Protein AF-A0A7S2WU16-F1 (afdb_monomer)

Mean predicted aligned error: 6.84 Å

Foldseek 3Di:
DDPPLVVLLVVLLVLLVVLVVVVVVCPDDDQAAQEEEAEAEAEQDDDCVVPCCSQQPQDDDPPDDDVVSVSSNSSNVSNCSHYPYYYYAYQHHQCDDPPVDDLVSTDPSNSVSVVVVVVVVVVSD

Organism: NCBI:txid1034831

Nearest PDB structures (foldseek):
  7e58-assembly2_B  TM=7.640E-01  e=1.945E-02  Homo sapiens
  7m1s-assembly1_A  TM=6.640E-01  e=1.174E-02  Homo sapiens
  7e58-assembly1_A  TM=7.653E-01  e=3.432E-02  Homo sapiens
  1dg3-assembly1_A  TM=7.349E-01  e=6.871E-02  Homo sapiens
  6k1z-assembly1_A  TM=5.582E-01  e=2.009E-01  Homo sapiens

Sequence (125 aa):
GAPNKHVMLDSLLTLGEAAQRVHVGDEGQKAGPIFGHLVVLLRDWHSTDDVHELLFVMEEEPSRGDDAIKARNRARELVLGAFESVTVRCLPFPGVDPRDQELHELSEEFVTTYLDLQGHLVELA

Structure (mmCIF, N/CA/C/O backbone):
data_AF-A0A7S2WU16-F1
#
_entry.id   AF-A0A7S2WU16-F1
#
loop_
_atom_site.group_PDB
_atom_site.id
_atom_site.type_symbol
_atom_site.label_atom_id
_atom_site.label_alt_id
_atom_site.label_comp_id
_atom_site.label_asym_id
_atom_site.label_entity_id
_atom_site.label_seq_id
_atom_site.pdbx_PDB_ins_code
_atom_site.Cartn_x
_atom_site.Cartn_y
_atom_site.Cartn_z
_atom_site.occupancy
_atom_site.B_iso_or_equiv
_atom_site.auth_seq_id
_atom_site.auth_comp_id
_atom_site.auth_asym_id
_atom_site.auth_atom_id
_atom_site.pdbx_PDB_model_num
ATOM 1 N N . GLY A 1 1 ? 8.019 11.506 -9.951 1.00 46.16 1 GLY A N 1
ATOM 2 C CA . GLY A 1 1 ? 7.453 12.664 -9.209 1.00 46.16 1 GLY A CA 1
ATOM 3 C C . GLY A 1 1 ? 7.607 12.401 -7.724 1.00 46.16 1 GLY A C 1
ATOM 4 O O . GLY A 1 1 ? 8.017 11.305 -7.412 1.00 46.16 1 GLY A O 1
ATOM 5 N N . ALA A 1 2 ? 7.342 13.338 -6.813 1.00 53.69 2 ALA A N 1
ATOM 6 C CA . ALA A 1 2 ? 7.173 12.999 -5.388 1.00 53.69 2 ALA A CA 1
ATOM 7 C C . ALA A 1 2 ? 5.688 12.682 -5.142 1.00 53.69 2 ALA A C 1
ATOM 9 O O . ALA A 1 2 ? 4.849 13.304 -5.807 1.00 53.69 2 ALA A O 1
ATOM 10 N N . PRO A 1 3 ? 5.313 11.733 -4.269 1.00 61.06 3 PRO A N 1
ATOM 11 C CA . PRO A 1 3 ? 3.917 11.383 -4.131 1.00 61.06 3 PRO A CA 1
ATOM 12 C C . PRO A 1 3 ? 3.268 12.490 -3.295 1.00 61.06 3 PRO A C 1
ATOM 14 O O . PRO A 1 3 ? 3.827 12.949 -2.295 1.00 61.06 3 PRO A O 1
ATOM 17 N N . ASN A 1 4 ? 2.115 13.001 -3.726 1.00 78.62 4 ASN A N 1
ATOM 18 C CA . ASN A 1 4 ? 1.482 14.089 -2.991 1.00 78.62 4 ASN A CA 1
ATOM 19 C C . ASN A 1 4 ? 0.941 13.538 -1.666 1.00 78.62 4 ASN A C 1
ATOM 21 O O . ASN A 1 4 ? -0.104 12.889 -1.632 1.00 78.62 4 ASN A O 1
ATOM 25 N N . LYS A 1 5 ? 1.675 13.810 -0.580 1.00 78.56 5 LYS A N 1
ATOM 26 C CA . LYS A 1 5 ? 1.350 13.399 0.790 1.00 78.56 5 LYS A CA 1
ATOM 27 C C . LYS A 1 5 ? -0.112 13.662 1.147 1.00 78.56 5 LYS A C 1
ATOM 29 O O . LYS A 1 5 ? -0.747 12.798 1.738 1.00 78.56 5 LYS A O 1
ATOM 34 N N . HIS A 1 6 ? -0.649 14.819 0.765 1.00 79.75 6 HIS A N 1
ATOM 35 C CA . HIS A 1 6 ? -2.035 15.180 1.059 1.00 79.75 6 HIS A CA 1
ATOM 36 C C . HIS A 1 6 ? -3.020 14.224 0.377 1.00 79.75 6 HIS A C 1
ATOM 38 O O . HIS A 1 6 ? -3.909 13.685 1.021 1.00 79.75 6 HIS A O 1
ATOM 44 N N . VAL A 1 7 ? -2.803 13.942 -0.910 1.00 83.75 7 VAL A N 1
ATOM 45 C CA . VAL A 1 7 ? -3.669 13.053 -1.700 1.00 83.75 7 VAL A CA 1
ATOM 46 C C . VAL A 1 7 ? -3.652 11.625 -1.154 1.00 83.75 7 VAL A C 1
ATOM 48 O O . VAL A 1 7 ? -4.692 10.972 -1.085 1.00 83.75 7 VAL A O 1
ATOM 51 N N . MET A 1 8 ? -2.482 11.136 -0.744 1.00 83.31 8 MET A N 1
ATOM 52 C CA . MET A 1 8 ? -2.346 9.805 -0.149 1.00 83.31 8 MET A CA 1
ATOM 53 C C . MET A 1 8 ? -3.099 9.686 1.181 1.00 83.31 8 MET A C 1
ATOM 55 O O . MET A 1 8 ? -3.812 8.708 1.394 1.00 83.31 8 MET A O 1
ATOM 59 N N . LEU A 1 9 ? -2.989 10.695 2.049 1.00 81.38 9 LEU A N 1
ATOM 60 C CA . LEU A 1 9 ? -3.687 10.711 3.335 1.00 81.38 9 LEU A CA 1
ATOM 61 C C . LEU A 1 9 ? -5.206 10.871 3.166 1.00 81.38 9 LEU A C 1
ATOM 63 O O . LEU A 1 9 ? -5.958 10.190 3.854 1.00 81.38 9 LEU A O 1
ATOM 67 N N . ASP A 1 10 ? -5.669 11.684 2.215 1.00 86.19 10 ASP A N 1
ATOM 68 C CA . ASP A 1 10 ? -7.101 11.801 1.899 1.00 86.19 10 ASP A CA 1
ATOM 69 C C . ASP A 1 10 ? -7.680 10.491 1.354 1.00 86.19 10 ASP A C 1
ATOM 71 O O . ASP A 1 10 ? -8.806 10.101 1.678 1.00 86.19 10 ASP A O 1
ATOM 75 N N . SER A 1 11 ? -6.900 9.785 0.531 1.00 86.19 11 SER A N 1
ATOM 76 C CA . SER A 1 11 ? -7.296 8.480 -0.005 1.00 86.19 11 SER A CA 1
ATOM 77 C C . SER A 1 11 ? -7.410 7.446 1.116 1.00 86.19 11 SER A C 1
ATOM 79 O O . SER A 1 11 ? -8.356 6.660 1.133 1.00 86.19 11 SER A O 1
ATOM 81 N N . LEU A 1 12 ? -6.497 7.490 2.093 1.00 84.19 12 LEU A N 1
ATOM 82 C CA . LEU A 1 12 ? -6.551 6.658 3.293 1.00 84.19 12 LEU A CA 1
ATOM 83 C C . LEU A 1 12 ? -7.787 6.967 4.152 1.00 84.19 12 LEU A C 1
ATOM 85 O O . LEU A 1 12 ? -8.471 6.037 4.575 1.00 84.19 12 LEU A O 1
ATOM 89 N N . LEU A 1 13 ? -8.106 8.250 4.372 1.00 84.81 13 LEU A N 1
ATOM 90 C CA . LEU A 1 13 ? -9.329 8.670 5.070 1.00 84.81 13 LEU A CA 1
ATOM 91 C C . LEU A 1 13 ? -10.573 8.108 4.369 1.00 84.81 13 LEU A C 1
ATOM 93 O O . LEU A 1 13 ? -11.417 7.481 5.007 1.00 84.81 13 LEU A O 1
ATOM 97 N N . THR A 1 14 ? -10.640 8.260 3.045 1.00 88.56 14 THR A N 1
ATOM 98 C CA . THR A 1 14 ? -11.744 7.750 2.218 1.00 88.56 14 THR A CA 1
ATOM 99 C C . THR A 1 14 ? -11.886 6.231 2.339 1.00 88.56 14 THR A C 1
ATOM 101 O O . THR A 1 14 ? -12.998 5.718 2.476 1.00 88.56 14 THR A O 1
ATOM 104 N N . LEU A 1 15 ? -10.768 5.500 2.322 1.00 85.31 15 LEU A N 1
ATOM 105 C CA . LEU A 1 15 ? -10.762 4.046 2.468 1.00 85.31 15 LEU A CA 1
ATOM 106 C C . LEU A 1 15 ? -11.218 3.610 3.869 1.00 85.31 15 LEU A C 1
ATOM 108 O O . LEU A 1 15 ? -12.025 2.688 3.986 1.00 85.31 15 LEU A O 1
ATOM 112 N N . GLY A 1 16 ? -10.760 4.297 4.918 1.00 84.19 16 GLY A N 1
ATOM 113 C CA . GLY A 1 16 ? -11.187 4.050 6.296 1.00 84.19 16 GLY A CA 1
ATOM 114 C C . GLY A 1 16 ? -12.686 4.292 6.496 1.00 84.19 16 GLY A C 1
ATOM 115 O O . GLY A 1 16 ? -13.374 3.466 7.095 1.00 84.19 16 GLY A O 1
ATOM 116 N N . GLU A 1 17 ? -13.228 5.375 5.934 1.00 86.31 17 GLU A N 1
ATOM 117 C CA . GLU A 1 17 ? -14.671 5.648 5.958 1.00 86.31 17 GLU A CA 1
ATOM 118 C C . GLU A 1 17 ? -15.481 4.580 5.215 1.00 86.31 17 GLU A C 1
ATOM 120 O O . GLU A 1 17 ? -16.538 4.158 5.692 1.00 86.31 17 GLU A O 1
ATOM 125 N N . ALA A 1 18 ? -14.996 4.127 4.055 1.00 84.56 18 ALA A N 1
ATOM 126 C CA . ALA A 1 18 ? -15.635 3.059 3.296 1.00 84.56 18 ALA A CA 1
ATOM 127 C C . ALA A 1 18 ? -15.660 1.749 4.097 1.00 84.56 18 ALA A C 1
ATOM 129 O O . ALA A 1 18 ? -16.720 1.134 4.222 1.00 84.56 18 ALA A O 1
ATOM 130 N N . ALA A 1 19 ? -14.533 1.373 4.709 1.00 83.00 19 ALA A N 1
ATOM 131 C CA . ALA A 1 19 ? -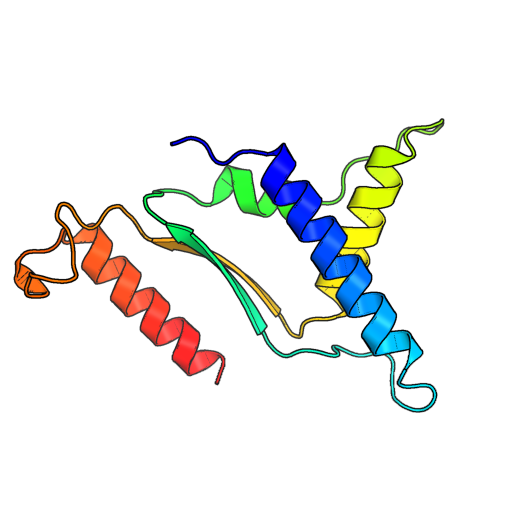14.431 0.202 5.574 1.00 83.00 19 ALA A CA 1
ATOM 132 C C . ALA A 1 19 ? -15.415 0.266 6.751 1.00 83.00 19 ALA A C 1
ATOM 134 O O . ALA A 1 19 ? -16.145 -0.691 7.014 1.00 83.00 19 ALA A O 1
ATOM 135 N N . GLN A 1 20 ? -15.509 1.425 7.411 1.00 82.00 20 GLN A N 1
ATOM 136 C CA . GLN A 1 20 ? -16.438 1.628 8.519 1.00 82.00 20 GLN A CA 1
ATOM 137 C C . GLN A 1 20 ? -17.903 1.471 8.084 1.00 82.00 20 GLN A C 1
ATOM 139 O O . GLN A 1 20 ? -18.697 0.866 8.804 1.00 82.00 20 GLN A O 1
ATOM 144 N N . ARG A 1 21 ? -18.284 2.001 6.915 1.00 82.94 21 ARG A N 1
ATOM 145 C CA . ARG A 1 21 ? -19.661 1.887 6.402 1.00 82.94 21 ARG A CA 1
ATOM 146 C C . ARG A 1 21 ? -20.046 0.448 6.081 1.00 82.94 21 ARG A C 1
ATOM 148 O O . ARG A 1 21 ? -21.180 0.068 6.352 1.00 82.94 21 ARG A O 1
ATOM 155 N N . VAL A 1 22 ? -19.120 -0.337 5.530 1.00 79.44 22 VAL A N 1
ATOM 156 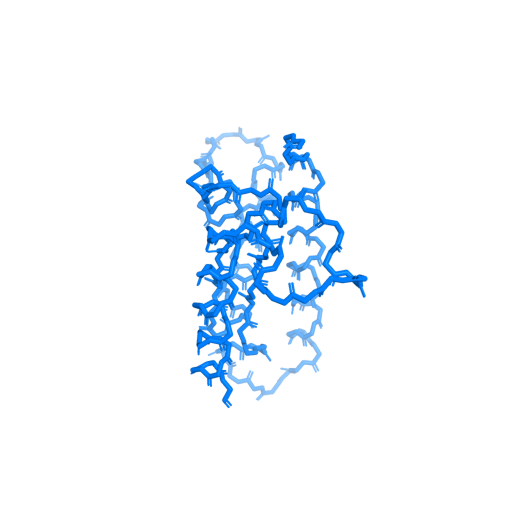C CA . VAL A 1 22 ? -19.356 -1.764 5.266 1.00 79.44 22 VAL A CA 1
ATOM 157 C C . VAL A 1 22 ? -19.534 -2.523 6.580 1.00 79.44 22 VAL A C 1
ATOM 159 O O . VAL A 1 22 ? -20.482 -3.289 6.702 1.00 79.44 22 VAL A O 1
ATOM 162 N N . HIS A 1 23 ? -18.708 -2.236 7.592 1.00 72.81 23 HIS A N 1
ATOM 163 C CA . HIS A 1 23 ? -18.806 -2.876 8.907 1.00 72.81 23 HIS A CA 1
ATOM 164 C C . HIS A 1 23 ? -20.157 -2.639 9.603 1.00 72.81 23 HIS A C 1
ATOM 166 O O . HIS A 1 23 ? -20.740 -3.558 10.162 1.00 72.81 23 HIS A O 1
ATOM 172 N N . VAL A 1 24 ? -20.683 -1.409 9.551 1.00 65.56 24 VAL A N 1
ATOM 173 C CA . VAL A 1 24 ? -21.974 -1.056 10.179 1.00 65.56 24 VAL A CA 1
ATOM 174 C C . VAL A 1 24 ? -23.163 -1.739 9.490 1.00 65.56 24 VAL A C 1
ATOM 176 O O . VAL A 1 24 ? -24.195 -1.943 10.120 1.00 65.56 24 VAL A O 1
ATOM 179 N N . GLY A 1 25 ? -23.035 -2.110 8.214 1.00 60.28 25 GLY A N 1
ATOM 180 C CA . GLY A 1 25 ? -24.072 -2.849 7.490 1.00 60.28 25 GLY A CA 1
ATOM 181 C C . GLY A 1 25 ? -24.172 -4.330 7.871 1.00 60.28 25 GLY A C 1
ATOM 182 O O . GLY A 1 25 ? -25.161 -4.971 7.518 1.00 60.28 25 GLY A O 1
ATOM 183 N N . ASP A 1 26 ? -23.180 -4.862 8.587 1.00 59.78 26 ASP A N 1
ATOM 184 C CA . ASP A 1 26 ? -23.062 -6.275 8.942 1.00 59.78 26 ASP A CA 1
ATOM 185 C C . ASP A 1 26 ? -23.266 -6.465 10.457 1.00 59.78 26 ASP A C 1
ATOM 187 O O . ASP A 1 26 ? -22.367 -6.854 11.200 1.00 59.78 26 ASP A O 1
ATOM 191 N N . GLU A 1 27 ? -24.473 -6.152 10.950 1.00 55.19 27 GLU A N 1
ATOM 192 C CA . GLU A 1 27 ? -24.851 -6.159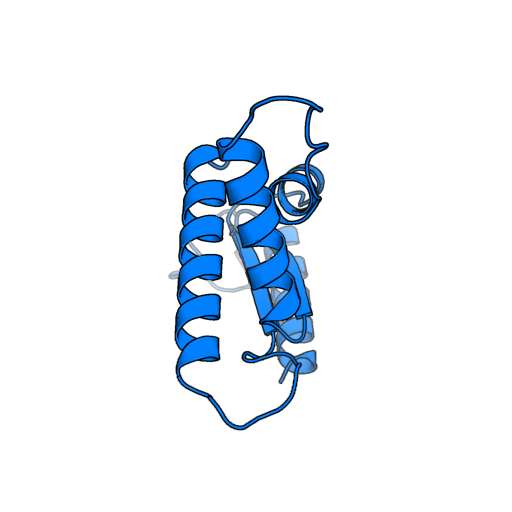 12.382 1.00 55.19 27 GLU A CA 1
ATOM 193 C C . GLU A 1 27 ? -24.807 -7.554 13.064 1.00 55.19 27 GLU A C 1
ATOM 195 O O . GLU A 1 27 ? -25.332 -7.732 14.165 1.00 55.19 27 GLU A O 1
ATOM 200 N N . GLY A 1 28 ? -24.198 -8.569 12.439 1.00 56.91 28 GLY A N 1
ATOM 201 C CA . GLY A 1 28 ? -24.289 -9.962 12.878 1.00 56.91 28 GLY A CA 1
ATOM 202 C C . GLY A 1 28 ? -23.007 -10.797 12.870 1.00 56.91 28 GLY A C 1
ATOM 203 O O . GLY A 1 28 ? -23.048 -11.899 13.423 1.00 56.91 28 GLY A O 1
ATOM 204 N N . GLN A 1 29 ? -21.883 -10.351 12.288 1.00 50.97 29 GLN A N 1
ATOM 205 C CA . GLN A 1 29 ? -20.678 -11.191 12.182 1.00 50.97 29 GLN A CA 1
ATOM 206 C C . GLN A 1 29 ? -19.375 -10.538 12.677 1.00 50.97 29 GLN A C 1
ATOM 208 O O . GLN A 1 29 ? -19.117 -9.353 12.533 1.00 50.97 29 GLN A O 1
ATOM 213 N N . LYS A 1 30 ? -18.614 -11.407 13.359 1.00 54.53 30 LYS A N 1
ATOM 214 C CA . LYS A 1 30 ? -17.328 -11.295 14.067 1.00 54.53 30 LYS A CA 1
ATOM 215 C C . LYS A 1 30 ? -16.447 -10.068 13.794 1.00 54.53 30 LYS A C 1
ATOM 217 O O . LYS A 1 30 ? -16.141 -9.736 12.660 1.00 54.53 30 LYS A O 1
ATOM 222 N N . ALA A 1 31 ? -15.870 -9.560 14.888 1.00 65.19 31 ALA A N 1
ATOM 223 C CA . ALA A 1 31 ? -14.644 -8.766 14.886 1.00 65.19 31 ALA A CA 1
ATOM 224 C C . ALA A 1 31 ? -13.536 -9.502 14.108 1.00 65.19 31 ALA A C 1
ATOM 226 O O . ALA A 1 31 ? -12.952 -10.467 14.604 1.00 65.19 31 ALA A O 1
ATOM 227 N N . GLY A 1 32 ? -13.296 -9.082 12.873 1.00 69.81 32 GLY A N 1
ATOM 228 C CA . GLY A 1 32 ? -12.311 -9.656 11.969 1.00 69.81 32 GLY A CA 1
ATOM 229 C C . GLY A 1 32 ? -12.215 -8.832 10.684 1.00 69.81 32 GLY A C 1
ATOM 230 O O . GLY A 1 32 ? -13.043 -7.939 10.481 1.00 69.81 32 GLY A O 1
ATOM 231 N N . PRO A 1 33 ? -11.210 -9.108 9.839 1.00 82.19 33 PRO A N 1
ATOM 232 C CA . PRO A 1 33 ? -11.056 -8.431 8.561 1.00 82.19 33 PRO A CA 1
ATOM 233 C C . PRO A 1 33 ? -12.307 -8.588 7.692 1.00 82.19 33 PRO A C 1
ATOM 235 O O . PRO A 1 33 ? -12.914 -9.657 7.647 1.00 82.19 33 PRO A O 1
ATOM 238 N N . ILE A 1 34 ? -12.689 -7.508 7.017 1.00 86.38 34 ILE A N 1
ATOM 239 C CA . ILE A 1 34 ? -13.871 -7.420 6.144 1.00 86.38 34 ILE A CA 1
ATOM 240 C C . ILE A 1 34 ? -13.478 -7.712 4.692 1.00 86.38 34 ILE A C 1
ATOM 242 O O . ILE A 1 34 ? -14.245 -8.271 3.911 1.00 86.38 34 ILE A O 1
ATOM 246 N N . PHE A 1 35 ? -12.270 -7.302 4.329 1.00 87.50 35 PHE A N 1
ATOM 247 C CA . PHE A 1 35 ? -11.664 -7.445 3.021 1.00 87.50 35 PHE A CA 1
ATOM 248 C C . PHE A 1 35 ? -10.462 -8.387 3.114 1.00 87.50 35 PHE A C 1
ATOM 250 O O . PHE A 1 35 ? -9.889 -8.556 4.189 1.00 87.50 35 PHE A O 1
ATOM 257 N N . GLY A 1 36 ? -10.052 -8.945 1.971 1.00 90.94 36 GLY A N 1
ATOM 258 C CA . GLY A 1 36 ? -8.803 -9.701 1.846 1.00 90.94 36 GLY A CA 1
ATOM 259 C C . GLY A 1 36 ? -7.576 -8.788 1.942 1.00 90.94 36 GLY A C 1
ATOM 260 O O . GLY A 1 36 ? -7.420 -8.015 2.883 1.00 90.94 36 GLY A O 1
ATOM 261 N N . HIS A 1 37 ? -6.701 -8.833 0.944 1.00 93.06 37 HIS A N 1
ATOM 262 C CA . HIS A 1 37 ? -5.417 -8.129 0.989 1.00 93.06 37 HIS A CA 1
ATOM 263 C C . HIS A 1 37 ? -5.448 -6.773 0.268 1.00 93.06 37 HIS A C 1
ATOM 265 O O . HIS A 1 37 ? -5.937 -6.662 -0.857 1.00 93.06 37 HIS A O 1
ATOM 271 N N . LEU A 1 38 ? -4.881 -5.736 0.892 1.00 91.88 38 LEU A N 1
ATOM 272 C CA . LEU A 1 38 ? -4.633 -4.431 0.278 1.00 91.88 38 LEU A CA 1
ATOM 273 C C . LEU A 1 38 ? -3.170 -4.328 -0.155 1.00 91.88 38 LEU A C 1
ATOM 275 O O . LEU A 1 38 ? -2.276 -4.294 0.688 1.00 91.88 38 LEU A O 1
ATOM 279 N N . VAL A 1 39 ? -2.931 -4.193 -1.459 1.00 92.31 39 VAL A N 1
ATOM 280 C CA . VAL A 1 39 ? -1.594 -3.940 -2.017 1.00 92.31 39 VAL A CA 1
ATOM 281 C C . VAL A 1 39 ? -1.542 -2.522 -2.583 1.00 92.31 39 VAL A C 1
ATOM 283 O O . VAL A 1 39 ? -2.201 -2.211 -3.575 1.00 92.31 39 VAL A O 1
ATOM 286 N N . VAL A 1 40 ? -0.747 -1.649 -1.964 1.00 90.50 40 VAL A N 1
ATOM 287 C CA . VAL A 1 40 ? -0.486 -0.283 -2.437 1.00 90.50 40 VAL A CA 1
ATOM 288 C C . VAL A 1 40 ? 0.754 -0.292 -3.324 1.00 90.50 40 VAL A C 1
ATOM 290 O O . VAL A 1 40 ? 1.863 -0.538 -2.849 1.00 90.50 40 VAL A O 1
ATOM 293 N N . LEU A 1 41 ? 0.568 -0.002 -4.614 1.00 91.25 41 LEU A N 1
ATOM 294 C CA . LEU A 1 41 ? 1.644 -0.011 -5.603 1.00 91.25 41 LEU A CA 1
ATOM 295 C C . LEU A 1 41 ? 2.112 1.405 -5.965 1.00 91.25 41 LEU A C 1
ATOM 297 O O . LEU A 1 41 ? 1.354 2.198 -6.525 1.00 91.25 41 LEU A O 1
ATOM 301 N N . LEU A 1 42 ? 3.386 1.695 -5.714 1.00 90.00 42 LEU A N 1
ATOM 302 C CA . LEU A 1 42 ? 4.047 2.950 -6.069 1.00 90.00 42 LEU A CA 1
ATOM 303 C C . LEU A 1 42 ? 4.715 2.816 -7.437 1.00 90.00 42 LEU A C 1
ATOM 305 O O . LEU A 1 42 ? 5.776 2.211 -7.562 1.00 90.00 42 LEU A O 1
ATOM 309 N N . ARG A 1 43 ? 4.068 3.358 -8.469 1.00 89.94 43 ARG A N 1
ATOM 310 C CA . ARG A 1 43 ? 4.547 3.334 -9.859 1.00 89.94 43 ARG A CA 1
ATOM 311 C C . ARG A 1 43 ? 5.638 4.373 -10.087 1.00 89.94 43 ARG A C 1
ATOM 313 O O . ARG A 1 43 ? 5.474 5.511 -9.666 1.00 89.94 43 ARG A O 1
ATOM 320 N N . ASP A 1 44 ? 6.680 4.001 -10.818 1.00 89.81 44 ASP A N 1
ATOM 321 C CA . ASP A 1 44 ? 7.843 4.838 -11.118 1.00 89.81 44 ASP A CA 1
ATOM 322 C C . ASP A 1 44 ? 8.599 5.266 -9.842 1.00 89.81 44 ASP A C 1
ATOM 324 O O . ASP A 1 44 ? 9.068 6.401 -9.721 1.00 89.81 44 ASP A O 1
ATOM 328 N N . TRP A 1 45 ? 8.692 4.339 -8.876 1.00 86.94 45 TRP A N 1
ATOM 329 C CA . TRP A 1 45 ? 9.355 4.512 -7.578 1.00 86.94 45 TRP A CA 1
ATOM 330 C C . TRP A 1 45 ? 10.412 3.446 -7.310 1.00 86.94 45 TRP A C 1
ATOM 332 O O . TRP A 1 45 ? 10.259 2.303 -7.729 1.00 86.94 45 TRP A O 1
ATOM 342 N N . HIS A 1 46 ? 11.434 3.812 -6.531 1.00 79.62 46 HIS A N 1
ATOM 343 C CA . HIS A 1 46 ? 12.547 2.917 -6.182 1.00 79.62 46 HIS A CA 1
ATOM 344 C C . HIS A 1 46 ? 12.577 2.477 -4.704 1.00 79.62 46 HIS A C 1
ATOM 346 O O . HIS A 1 46 ? 13.249 1.505 -4.384 1.00 79.62 46 HIS A O 1
ATOM 352 N N . SER A 1 47 ? 11.868 3.151 -3.787 1.00 78.88 47 SER A N 1
ATOM 353 C CA . SER A 1 47 ? 11.830 2.780 -2.356 1.00 78.88 47 SER A CA 1
ATOM 354 C C . SER A 1 47 ? 10.467 3.061 -1.716 1.00 78.88 47 SER A C 1
ATOM 356 O O . SER A 1 47 ? 9.766 3.994 -2.114 1.00 78.88 47 SER A O 1
ATOM 358 N N . THR A 1 48 ? 10.103 2.222 -0.741 1.00 78.19 48 THR A N 1
ATOM 359 C CA . THR A 1 48 ? 8.879 2.308 0.064 1.00 78.19 48 THR A CA 1
ATOM 360 C C . THR A 1 48 ? 9.062 3.043 1.390 1.00 78.19 48 THR A C 1
ATOM 362 O O . THR A 1 48 ? 8.053 3.286 2.055 1.00 78.19 48 THR A O 1
ATOM 365 N N . ASP A 1 49 ? 10.304 3.343 1.790 1.00 72.50 49 ASP A N 1
ATOM 366 C CA . ASP A 1 49 ? 10.668 3.663 3.181 1.00 72.50 49 ASP A CA 1
ATOM 367 C C . ASP A 1 49 ? 9.824 4.811 3.754 1.00 72.50 49 ASP A C 1
ATOM 369 O O . ASP A 1 49 ? 9.257 4.684 4.835 1.00 72.50 49 ASP A O 1
ATOM 373 N N . ASP A 1 50 ? 9.592 5.860 2.963 1.00 77.38 50 ASP A N 1
ATOM 374 C CA . ASP A 1 50 ? 8.807 7.020 3.399 1.00 77.38 50 ASP A CA 1
ATOM 375 C C . ASP A 1 50 ? 7.286 6.806 3.327 1.00 77.38 50 ASP A C 1
ATOM 377 O O . ASP A 1 50 ? 6.517 7.510 3.981 1.00 77.38 50 ASP A O 1
ATOM 381 N N . VAL A 1 51 ? 6.810 5.875 2.496 1.00 82.56 51 VAL A N 1
ATOM 382 C CA . VAL A 1 51 ? 5.377 5.757 2.177 1.00 82.56 51 VAL A CA 1
ATOM 383 C C . VAL A 1 51 ? 4.660 4.808 3.118 1.00 82.56 51 VAL A C 1
ATOM 385 O O . VAL A 1 51 ? 3.540 5.102 3.536 1.00 82.56 51 VAL A O 1
ATOM 388 N N . HIS A 1 52 ? 5.291 3.688 3.473 1.00 83.94 52 HIS A N 1
ATOM 389 C CA . HIS A 1 52 ? 4.707 2.783 4.457 1.00 83.94 52 HIS A CA 1
ATOM 390 C C . HIS A 1 52 ? 4.555 3.486 5.809 1.00 83.94 52 HIS A C 1
ATOM 392 O O . HIS A 1 52 ? 3.481 3.443 6.409 1.00 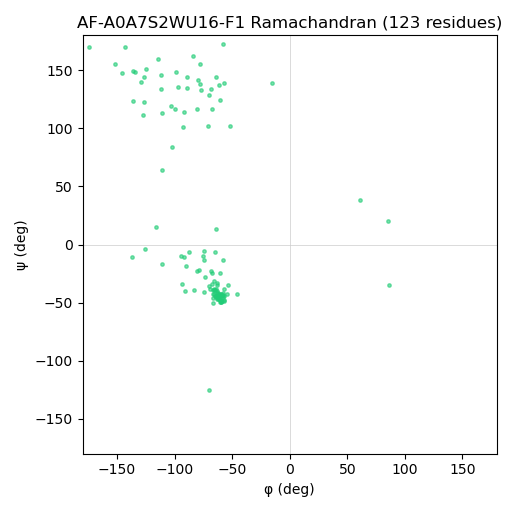83.94 52 HIS A O 1
ATOM 398 N N . GLU A 1 53 ? 5.606 4.181 6.253 1.00 83.81 53 GLU A N 1
ATOM 399 C CA . GLU A 1 53 ? 5.572 4.965 7.485 1.00 83.81 53 GLU A CA 1
ATOM 400 C C . GLU A 1 53 ? 4.489 6.047 7.423 1.00 83.81 53 GLU A C 1
ATOM 402 O O . GLU A 1 53 ? 3.617 6.111 8.287 1.00 83.81 53 GLU A O 1
ATOM 407 N N . LEU A 1 54 ? 4.455 6.829 6.342 1.00 84.31 54 LEU A N 1
ATOM 408 C CA . LEU A 1 54 ? 3.461 7.883 6.161 1.00 84.31 54 LEU A CA 1
ATOM 409 C C . LEU A 1 54 ? 2.010 7.379 6.233 1.00 84.31 54 LEU A C 1
ATOM 411 O O . LEU A 1 54 ? 1.147 8.042 6.823 1.00 84.31 54 LEU A O 1
ATOM 415 N N . LEU A 1 55 ? 1.725 6.253 5.579 1.00 85.50 55 LEU A N 1
ATOM 416 C CA . LEU A 1 55 ? 0.367 5.746 5.433 1.00 85.50 55 LEU A CA 1
ATOM 417 C C . LEU A 1 55 ? -0.100 4.956 6.647 1.00 85.50 55 LEU A C 1
ATOM 419 O O . LEU A 1 55 ? -1.255 5.107 7.025 1.00 85.50 55 LEU A O 1
ATOM 423 N N . PHE A 1 56 ? 0.759 4.146 7.264 1.00 86.31 56 PHE A N 1
ATOM 424 C CA . PHE A 1 56 ? 0.303 3.103 8.188 1.00 86.31 56 PHE A CA 1
ATOM 425 C C . PHE A 1 56 ? 0.947 3.142 9.576 1.00 86.31 56 PHE A C 1
ATOM 427 O O . PHE A 1 56 ? 0.519 2.387 10.447 1.00 86.31 56 PHE A O 1
ATOM 434 N N . VAL A 1 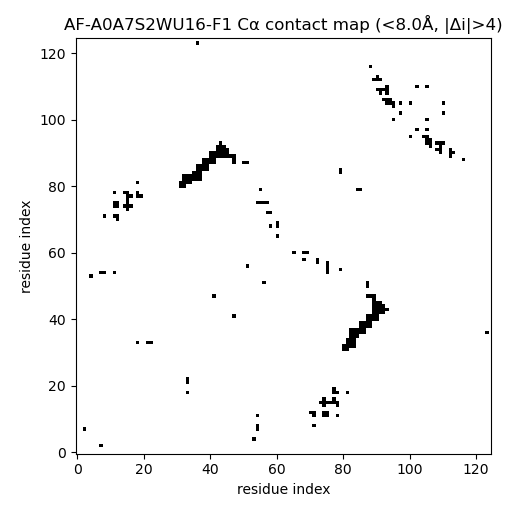57 ? 1.907 4.036 9.833 1.00 89.12 57 VAL A N 1
ATOM 435 C CA . VAL A 1 57 ? 2.418 4.269 11.193 1.00 89.12 57 VAL A CA 1
ATOM 436 C C . VAL A 1 57 ? 1.588 5.354 11.877 1.00 89.12 57 VAL A C 1
ATOM 438 O O . VAL A 1 57 ? 1.258 6.382 11.283 1.00 89.12 57 VAL A O 1
ATOM 441 N N . MET A 1 58 ? 1.208 5.100 13.132 1.00 88.75 58 MET A N 1
ATOM 442 C CA . MET A 1 58 ? 0.425 6.044 13.928 1.00 88.75 58 MET A CA 1
ATOM 443 C C . MET A 1 58 ? 1.261 7.272 14.273 1.00 88.75 58 MET A C 1
ATOM 445 O O . MET A 1 58 ? 2.402 7.160 14.718 1.00 88.75 58 MET A O 1
ATOM 449 N N . GLU A 1 59 ? 0.669 8.447 14.095 1.00 88.12 59 GLU A N 1
ATOM 450 C CA . GLU A 1 59 ? 1.270 9.707 14.519 1.00 88.12 59 GLU A CA 1
ATOM 451 C C . GLU A 1 59 ? 1.061 9.884 16.028 1.00 88.12 59 GLU A C 1
ATOM 453 O O . GLU A 1 59 ? -0.009 9.558 16.549 1.00 88.12 59 GLU A O 1
ATOM 458 N N . GLU A 1 60 ? 2.060 10.416 16.736 1.00 88.06 60 GLU A N 1
ATOM 459 C CA . GLU A 1 60 ? 1.905 10.747 18.154 1.00 88.06 60 GLU A CA 1
ATOM 460 C C . GLU A 1 60 ? 0.784 11.777 18.341 1.00 88.06 60 GLU A C 1
ATOM 462 O O . GLU A 1 60 ? 0.804 12.861 17.754 1.00 88.06 60 GLU A O 1
ATOM 467 N N . GLU A 1 61 ? -0.201 11.447 19.178 1.00 81.69 61 GLU A N 1
ATOM 468 C CA . GLU A 1 61 ? -1.289 12.368 19.487 1.00 81.69 61 GLU A CA 1
ATOM 469 C C . GLU A 1 61 ? -0.840 13.384 20.545 1.00 81.69 61 GLU A C 1
ATOM 471 O O . GLU A 1 61 ? -0.572 13.006 21.692 1.00 81.69 61 GLU A O 1
ATOM 476 N N . PRO A 1 62 ? -0.785 14.689 20.226 1.00 75.50 62 PRO A N 1
ATOM 477 C CA . PRO A 1 62 ? -0.506 15.688 21.240 1.00 75.50 62 PRO A CA 1
ATOM 478 C C . PRO A 1 62 ? -1.634 15.701 22.279 1.00 75.50 62 PRO A C 1
ATOM 480 O O . PRO A 1 62 ? -2.819 15.584 21.962 1.00 75.50 62 PRO A O 1
ATOM 483 N N . SER A 1 63 ? -1.269 15.933 23.542 1.00 69.44 63 SER A N 1
ATOM 484 C CA . SER A 1 63 ? -2.191 15.971 24.690 1.00 69.44 63 SER A CA 1
ATOM 485 C C . SER A 1 63 ? -3.326 17.003 24.562 1.00 69.44 63 SER A C 1
ATOM 487 O O . SER A 1 63 ? -4.313 16.937 25.299 1.00 69.44 63 SER A O 1
ATOM 489 N N . ARG A 1 64 ? -3.233 17.934 23.602 1.00 66.81 64 ARG A N 1
ATOM 490 C CA . ARG A 1 64 ? -4.325 18.806 23.156 1.00 66.81 64 ARG A CA 1
ATOM 491 C C . ARG A 1 64 ? -4.375 18.915 21.628 1.00 66.81 64 ARG A C 1
ATOM 493 O O . ARG A 1 64 ? -3.455 19.448 21.024 1.00 66.81 64 ARG A O 1
ATOM 500 N N . GLY A 1 65 ? -5.538 18.573 21.069 1.00 59.97 65 GLY A N 1
ATOM 501 C CA . GLY A 1 65 ? -6.187 19.411 20.054 1.00 59.97 65 GLY A CA 1
ATOM 502 C C . GLY A 1 65 ? -5.788 19.263 18.589 1.00 59.97 65 GLY A C 1
ATOM 503 O O . GLY A 1 65 ? -6.087 20.184 17.837 1.00 59.97 65 GLY A O 1
ATOM 504 N N . ASP A 1 66 ? -5.181 18.160 18.154 1.00 80.94 66 ASP A N 1
ATOM 505 C CA . ASP A 1 66 ? -5.049 17.919 16.711 1.00 80.94 66 ASP A CA 1
ATOM 506 C C . ASP A 1 66 ? -6.086 16.899 16.223 1.00 80.94 66 ASP A C 1
ATOM 508 O O . ASP A 1 66 ? -5.837 15.695 16.129 1.00 80.94 66 ASP A O 1
ATOM 512 N N . ASP A 1 67 ? -7.289 17.402 15.936 1.00 84.38 67 ASP A N 1
ATOM 513 C CA . ASP A 1 67 ? -8.388 16.602 15.384 1.00 84.38 67 ASP A CA 1
ATOM 514 C C . ASP A 1 67 ? -8.022 15.990 14.023 1.00 84.38 67 ASP A C 1
ATOM 516 O O . ASP A 1 67 ? -8.549 14.936 13.662 1.00 84.38 67 ASP A O 1
ATOM 520 N N . ALA A 1 68 ? -7.082 16.594 13.286 1.00 83.19 68 ALA A N 1
ATOM 521 C CA . ALA A 1 68 ? -6.617 16.058 12.017 1.00 83.19 68 ALA A CA 1
ATOM 522 C C . ALA A 1 68 ? -5.700 14.843 12.224 1.00 83.19 68 ALA A C 1
ATOM 524 O O . ALA A 1 68 ? -5.848 13.859 11.500 1.00 83.19 68 ALA A O 1
ATOM 525 N N . ILE A 1 69 ? -4.795 14.867 13.213 1.00 86.00 69 ILE A N 1
ATOM 526 C CA . ILE A 1 69 ? -3.998 13.684 13.598 1.00 86.00 69 ILE A CA 1
ATOM 527 C C . ILE A 1 69 ? -4.925 12.544 14.028 1.00 86.00 69 ILE A C 1
ATOM 529 O O . ILE A 1 69 ? -4.809 11.434 13.510 1.00 86.00 69 ILE A O 1
ATOM 533 N N . LYS A 1 70 ? -5.901 12.828 14.898 1.00 87.81 70 LYS A N 1
ATOM 534 C CA . LYS A 1 70 ? -6.871 11.826 15.370 1.00 87.81 70 LYS A CA 1
ATOM 535 C C . LYS A 1 70 ? -7.682 11.217 14.235 1.00 87.81 70 LYS A C 1
ATOM 537 O O . LYS A 1 70 ? -7.879 10.007 14.201 1.00 87.81 70 LYS A O 1
ATOM 542 N N . ALA A 1 71 ? -8.145 12.039 13.293 1.00 85.94 71 ALA A N 1
ATOM 543 C CA . ALA A 1 71 ? -8.878 11.558 12.126 1.00 85.94 71 ALA A CA 1
ATOM 544 C C . ALA A 1 71 ? -8.017 10.628 11.256 1.00 85.94 71 ALA A C 1
ATOM 546 O O . ALA A 1 71 ? -8.487 9.567 10.846 1.00 85.94 71 ALA A O 1
ATOM 547 N N . ARG A 1 72 ? -6.744 10.979 11.021 1.00 87.50 72 ARG A N 1
ATOM 548 C CA . ARG A 1 72 ? -5.811 10.135 10.259 1.00 87.50 72 ARG A CA 1
ATOM 549 C C . ARG A 1 72 ? -5.484 8.833 10.984 1.00 87.50 72 ARG A C 1
ATOM 551 O O . ARG A 1 72 ? -5.557 7.780 10.362 1.00 87.50 72 ARG A O 1
ATOM 558 N N . ASN A 1 73 ? -5.188 8.878 12.283 1.00 90.94 73 ASN A N 1
ATOM 559 C CA . ASN A 1 73 ? -4.940 7.679 13.089 1.00 90.94 73 ASN A CA 1
ATOM 560 C C . ASN A 1 73 ? -6.164 6.761 13.119 1.00 90.94 73 ASN A C 1
ATOM 562 O O . ASN A 1 73 ? -6.043 5.571 12.847 1.00 90.94 73 ASN A O 1
ATOM 566 N N . ARG A 1 74 ? -7.364 7.316 13.309 1.00 89.44 74 ARG A N 1
ATOM 567 C CA . ARG A 1 74 ? -8.607 6.547 13.213 1.00 89.44 74 ARG A CA 1
ATOM 568 C C . ARG A 1 74 ? -8.772 5.889 11.843 1.00 89.44 74 ARG A C 1
ATOM 570 O O . ARG A 1 74 ? -9.188 4.738 11.769 1.00 89.44 74 ARG A O 1
ATOM 577 N N . ALA A 1 75 ? -8.459 6.587 10.753 1.00 88.69 75 ALA A N 1
ATOM 578 C CA . ALA A 1 75 ? -8.510 5.980 9.425 1.00 88.69 75 ALA A CA 1
ATOM 579 C C . ALA A 1 75 ? -7.472 4.866 9.253 1.00 88.69 75 ALA A C 1
ATOM 581 O O . ALA A 1 75 ? -7.808 3.829 8.688 1.00 88.69 75 ALA A O 1
ATOM 582 N N . ARG A 1 76 ? -6.253 5.027 9.785 1.00 92.06 76 ARG A N 1
ATOM 583 C CA . ARG A 1 76 ? -5.241 3.959 9.821 1.00 92.06 76 ARG A CA 1
ATOM 584 C C . ARG A 1 76 ? -5.760 2.727 10.546 1.00 92.06 76 ARG A C 1
ATOM 586 O O . ARG A 1 76 ? -5.661 1.636 10.003 1.00 92.06 76 ARG A O 1
ATOM 593 N N . GLU A 1 77 ? -6.347 2.898 11.727 1.00 91.00 77 GLU A N 1
ATOM 594 C CA . GLU A 1 77 ? -6.928 1.799 12.507 1.00 91.00 77 GLU A CA 1
ATOM 595 C C . GLU A 1 77 ? -8.042 1.090 11.736 1.00 91.00 77 GLU A C 1
ATOM 597 O O . GLU A 1 77 ? -8.060 -0.136 11.666 1.00 91.00 77 GLU A O 1
ATOM 602 N N . LEU A 1 78 ? -8.942 1.858 11.114 1.00 90.00 78 LEU A N 1
ATOM 603 C CA . LEU A 1 78 ? -10.034 1.312 10.310 1.00 90.00 78 LEU A CA 1
ATOM 604 C C . LEU A 1 78 ? -9.513 0.522 9.109 1.00 90.00 78 LEU A C 1
ATOM 606 O O . LEU A 1 78 ? -10.002 -0.572 8.854 1.00 90.00 78 LEU A O 1
ATOM 610 N N . VAL A 1 79 ? -8.521 1.045 8.387 1.00 90.56 79 VAL A N 1
ATOM 611 C CA . VAL A 1 79 ? -7.929 0.347 7.240 1.00 90.56 79 VAL A CA 1
ATOM 612 C C . VAL A 1 79 ? -7.184 -0.905 7.703 1.00 90.56 79 VAL A C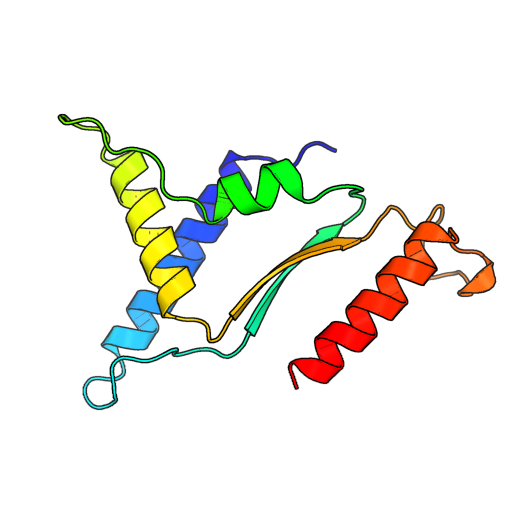 1
ATOM 614 O O . VAL A 1 79 ? -7.457 -1.987 7.201 1.00 90.56 79 VAL A O 1
ATOM 617 N N . LEU A 1 80 ? -6.302 -0.805 8.698 1.00 91.19 80 LEU A N 1
ATOM 618 C CA . LEU A 1 80 ? -5.533 -1.952 9.196 1.00 91.19 80 LEU A CA 1
ATOM 619 C C . LEU A 1 80 ? -6.423 -3.047 9.799 1.00 91.19 80 LEU A C 1
ATOM 621 O O . LEU A 1 80 ? -6.095 -4.222 9.686 1.00 91.19 80 LEU A O 1
ATOM 625 N N . GLY A 1 81 ? -7.544 -2.680 10.425 1.00 89.44 81 GLY A N 1
ATOM 626 C CA . GLY A 1 81 ? -8.507 -3.638 10.969 1.00 89.44 81 GLY A CA 1
ATOM 627 C C . GLY A 1 81 ? -9.440 -4.253 9.923 1.00 89.44 81 GLY A C 1
ATOM 628 O O . GLY A 1 81 ? -10.001 -5.319 10.168 1.00 89.44 81 GLY A O 1
ATOM 629 N N . ALA A 1 82 ? -9.626 -3.601 8.773 1.00 89.94 82 ALA A N 1
ATOM 630 C CA . ALA A 1 82 ? -10.574 -4.042 7.755 1.00 89.94 82 ALA A CA 1
ATOM 631 C C . ALA A 1 82 ? -9.984 -4.998 6.714 1.00 89.94 82 ALA A C 1
ATOM 633 O O . ALA A 1 82 ? -10.765 -5.670 6.050 1.00 89.94 82 ALA A O 1
ATOM 634 N N . PHE A 1 83 ? -8.662 -5.076 6.559 1.00 91.19 83 PHE A N 1
ATOM 635 C CA . PHE A 1 83 ? -7.995 -5.949 5.586 1.00 91.19 83 PHE A CA 1
ATOM 636 C C . PHE A 1 83 ? -7.222 -7.076 6.285 1.00 91.19 83 PHE A C 1
ATOM 638 O O . PHE A 1 83 ? -6.655 -6.874 7.356 1.00 91.19 83 PHE A O 1
ATOM 645 N N . GLU A 1 84 ? -7.171 -8.263 5.677 1.00 92.12 84 GLU A N 1
ATOM 646 C CA . GLU A 1 84 ? -6.380 -9.404 6.167 1.00 92.12 84 GLU A CA 1
ATOM 647 C C . GLU A 1 84 ? -4.877 -9.105 6.163 1.00 92.12 84 GLU A C 1
ATOM 649 O O . GLU A 1 84 ? -4.139 -9.554 7.040 1.00 92.12 84 GLU A O 1
ATOM 654 N N . SER A 1 85 ? -4.415 -8.329 5.181 1.00 92.50 85 SER A N 1
ATOM 655 C CA . SER A 1 85 ? -3.072 -7.754 5.178 1.00 92.50 85 SER A CA 1
ATOM 656 C C . SER A 1 85 ? -3.036 -6.439 4.404 1.00 92.50 85 SER A C 1
ATOM 658 O O . SER A 1 85 ? -3.855 -6.193 3.516 1.00 92.50 85 SER A O 1
ATOM 660 N N . VAL A 1 86 ? -2.063 -5.596 4.742 1.00 91.19 86 VAL A N 1
ATOM 661 C CA . VAL A 1 86 ? -1.765 -4.354 4.028 1.00 91.19 86 VAL A CA 1
ATOM 662 C C . VAL A 1 86 ? -0.288 -4.368 3.662 1.00 91.19 86 VAL A C 1
ATOM 664 O O . VAL A 1 86 ? 0.567 -4.488 4.539 1.00 91.19 86 VAL A O 1
ATOM 667 N N . THR A 1 87 ? 0.026 -4.254 2.375 1.00 91.44 87 THR A N 1
ATOM 668 C CA . THR A 1 87 ? 1.403 -4.198 1.881 1.00 91.44 87 THR A CA 1
ATOM 669 C C . THR A 1 87 ? 1.618 -2.976 1.002 1.00 91.44 87 THR A C 1
ATOM 671 O O . THR A 1 87 ? 0.740 -2.543 0.257 1.00 91.44 87 THR A O 1
ATOM 674 N N . VAL A 1 88 ? 2.818 -2.403 1.091 1.00 90.56 88 VAL A N 1
ATOM 675 C CA . VAL A 1 88 ? 3.288 -1.351 0.186 1.00 90.56 88 VAL A CA 1
ATOM 676 C C . VAL A 1 88 ? 4.408 -1.939 -0.662 1.00 90.56 88 VAL A C 1
ATOM 678 O O . VAL A 1 88 ? 5.287 -2.644 -0.153 1.00 90.56 88 VAL A O 1
ATOM 681 N N . ARG A 1 89 ? 4.356 -1.691 -1.968 1.00 91.25 89 ARG A N 1
ATOM 682 C CA . ARG A 1 89 ? 5.337 -2.157 -2.949 1.00 91.25 89 ARG A CA 1
ATOM 683 C C . ARG A 1 89 ? 5.688 -1.032 -3.907 1.00 91.25 89 ARG A C 1
ATOM 685 O O . ARG A 1 89 ? 4.847 -0.194 -4.227 1.00 91.25 89 ARG A O 1
ATOM 692 N N . CYS A 1 90 ? 6.915 -1.053 -4.401 1.00 91.00 90 CYS A N 1
ATOM 693 C CA . CYS A 1 90 ? 7.344 -0.197 -5.496 1.00 91.00 90 CYS A CA 1
ATOM 694 C C . CYS A 1 90 ? 7.317 -0.971 -6.802 1.00 91.00 90 CYS A C 1
ATOM 696 O O . CYS A 1 90 ? 7.573 -2.170 -6.824 1.00 91.00 90 CYS A O 1
ATOM 698 N N . LEU A 1 91 ? 7.038 -0.264 -7.886 1.00 92.44 91 LEU A N 1
ATOM 699 C CA . LEU A 1 91 ? 7.295 -0.721 -9.235 1.00 92.44 91 LEU A CA 1
ATOM 700 C C . LEU A 1 91 ? 8.101 0.382 -9.932 1.00 92.44 91 LEU A C 1
ATOM 702 O O . LEU A 1 91 ? 7.543 1.462 -10.147 1.00 92.44 91 LEU A O 1
ATOM 706 N N . PRO A 1 92 ? 9.385 0.142 -10.247 1.00 92.06 92 PRO A N 1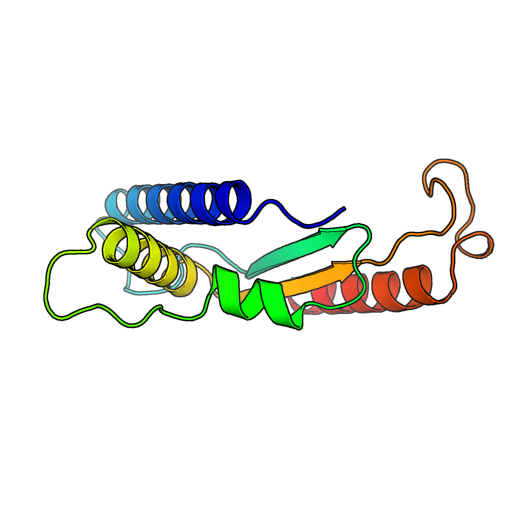
ATOM 707 C CA . PRO A 1 92 ? 10.267 1.122 -10.874 1.00 92.06 92 PRO A CA 1
ATOM 708 C C . PRO A 1 92 ? 9.742 1.647 -12.208 1.00 92.06 92 PRO A C 1
ATOM 710 O O . PRO A 1 92 ? 8.759 1.153 -12.758 1.00 92.06 92 PRO A O 1
ATOM 713 N N . PHE A 1 93 ? 10.414 2.656 -12.758 1.00 92.44 93 PHE A N 1
ATOM 714 C CA . PHE A 1 93 ? 10.110 3.094 -14.114 1.00 92.44 93 PHE A CA 1
ATOM 715 C C . PHE A 1 93 ? 10.566 2.014 -15.122 1.00 92.44 93 PHE A C 1
ATOM 717 O O . PHE A 1 93 ? 11.731 1.603 -15.082 1.00 92.44 93 PHE A O 1
ATOM 724 N N . PRO A 1 94 ? 9.700 1.567 -16.053 1.00 92.50 94 PRO A N 1
ATOM 725 C CA . PRO A 1 94 ? 10.034 0.533 -17.041 1.00 92.50 94 PRO A CA 1
ATOM 726 C C . PRO A 1 94 ? 11.117 0.926 -18.058 1.00 92.50 94 PRO A C 1
ATOM 728 O O . PRO A 1 94 ? 11.542 0.087 -18.846 1.00 92.50 94 PRO A O 1
ATOM 731 N N . GLY A 1 95 ? 11.573 2.183 -18.073 1.00 89.81 95 GLY A N 1
ATOM 732 C CA . GLY A 1 95 ? 12.543 2.712 -19.042 1.00 89.81 95 GLY A CA 1
ATOM 733 C C . GLY A 1 95 ? 11.889 3.220 -20.330 1.00 89.81 95 GLY A C 1
ATOM 734 O O . GLY A 1 95 ? 12.307 4.239 -20.878 1.00 89.81 95 GLY A O 1
ATOM 735 N N . VAL A 1 96 ? 10.819 2.556 -20.761 1.00 89.81 96 VAL A N 1
ATOM 736 C CA . VAL A 1 96 ? 9.994 2.862 -21.938 1.00 89.81 96 VAL A CA 1
ATOM 737 C C . VAL A 1 96 ? 8.523 2.569 -21.632 1.00 89.81 96 VAL A C 1
ATOM 739 O O . VAL A 1 96 ? 8.213 1.992 -20.593 1.00 89.81 96 VAL A O 1
ATOM 742 N N . ASP A 1 97 ? 7.597 2.970 -22.507 1.00 86.94 97 ASP A N 1
ATOM 743 C CA . ASP A 1 97 ? 6.181 2.622 -22.340 1.00 86.94 97 ASP A CA 1
ATOM 744 C C . ASP A 1 97 ? 5.981 1.105 -22.523 1.00 86.94 97 ASP A C 1
ATOM 746 O O . ASP A 1 97 ? 6.212 0.594 -23.619 1.00 86.94 97 ASP A O 1
ATOM 750 N N . PRO A 1 98 ? 5.541 0.367 -21.487 1.00 83.00 98 PRO A N 1
ATOM 751 C CA . PRO A 1 98 ? 5.461 -1.088 -21.548 1.00 83.00 98 PRO A CA 1
ATOM 752 C C . PRO A 1 98 ? 4.295 -1.605 -22.402 1.00 83.00 98 PRO A C 1
ATOM 754 O O . PRO A 1 98 ? 4.164 -2.812 -22.570 1.00 83.00 98 PRO A O 1
ATOM 757 N N . ARG A 1 99 ? 3.411 -0.736 -22.914 1.00 85.69 99 ARG A N 1
ATOM 758 C CA . ARG A 1 99 ? 2.252 -1.153 -23.727 1.00 85.69 99 ARG A CA 1
ATOM 759 C C . ARG A 1 99 ? 2.627 -1.605 -25.135 1.00 85.69 99 ARG A C 1
ATOM 761 O O . ARG A 1 99 ? 1.911 -2.419 -25.707 1.00 85.69 99 ARG A O 1
ATOM 768 N N . ASP A 1 100 ? 3.730 -1.079 -25.658 1.00 86.62 100 ASP A N 1
ATOM 769 C CA . ASP A 1 100 ? 4.157 -1.267 -27.047 1.00 86.62 100 ASP A CA 1
ATOM 770 C C . ASP A 1 100 ? 5.494 -2.021 -27.145 1.00 86.62 100 ASP A C 1
ATOM 772 O O . ASP A 1 100 ? 6.165 -1.954 -28.173 1.00 86.62 100 ASP A O 1
ATOM 776 N N . GLN A 1 101 ? 5.927 -2.671 -26.061 1.00 87.50 101 GLN A N 1
ATOM 777 C CA . GLN A 1 101 ? 7.274 -3.224 -25.917 1.00 87.50 101 GLN A CA 1
ATOM 778 C C . GLN A 1 101 ? 7.228 -4.646 -25.355 1.00 87.50 101 GLN A C 1
ATOM 780 O O . GLN A 1 101 ? 6.361 -4.998 -24.554 1.00 87.50 101 GLN A O 1
ATOM 785 N N . GLU A 1 102 ? 8.192 -5.459 -25.761 1.00 88.19 102 GLU A N 1
ATOM 786 C CA . GLU A 1 102 ? 8.429 -6.790 -25.218 1.00 88.19 102 GLU A CA 1
ATOM 787 C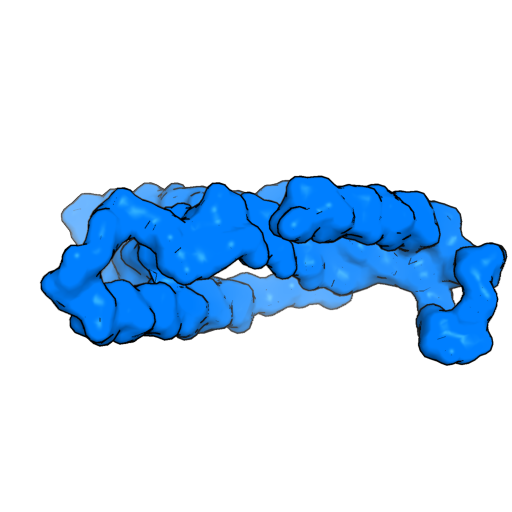 C . GLU A 1 102 ? 9.157 -6.706 -23.867 1.00 88.19 102 GLU A C 1
ATOM 789 O O . GLU A 1 102 ? 9.905 -5.771 -23.588 1.00 88.19 102 GLU A O 1
ATOM 794 N N . LEU A 1 103 ? 9.006 -7.732 -23.022 1.00 84.06 103 LEU A N 1
ATOM 795 C CA . LEU A 1 103 ? 9.611 -7.765 -21.678 1.00 84.06 103 LEU A CA 1
ATOM 796 C C . LEU A 1 103 ? 11.131 -7.526 -21.671 1.00 84.06 103 LEU A C 1
ATOM 798 O O . LEU A 1 103 ? 11.647 -6.915 -20.743 1.00 84.06 103 LEU A O 1
ATOM 802 N N . HIS A 1 104 ? 11.846 -8.000 -22.696 1.00 87.81 104 HIS A N 1
ATOM 803 C CA . HIS A 1 104 ? 13.302 -7.857 -22.805 1.00 87.81 104 HIS A CA 1
ATOM 804 C C . HIS A 1 104 ? 13.759 -6.444 -23.210 1.00 87.81 104 HIS A C 1
ATOM 806 O O . HIS A 1 104 ? 14.954 -6.160 -23.169 1.00 87.81 104 HIS A O 1
ATOM 812 N N . GLU A 1 105 ? 12.825 -5.580 -23.614 1.00 90.44 105 GLU A N 1
ATOM 813 C CA . GLU A 1 105 ? 13.070 -4.174 -23.956 1.00 90.44 105 GLU A CA 1
ATOM 814 C C . GLU A 1 105 ? 12.878 -3.247 -22.741 1.00 90.44 105 GLU A C 1
ATOM 816 O O . GLU A 1 105 ? 13.248 -2.073 -22.784 1.00 90.44 105 GLU A O 1
ATOM 821 N N . LEU A 1 106 ? 12.320 -3.771 -21.644 1.00 92.81 106 LEU A N 1
ATOM 822 C CA . LEU A 1 106 ? 12.109 -3.041 -20.396 1.00 92.81 106 LEU A CA 1
ATOM 823 C C . LEU A 1 106 ? 13.366 -3.059 -19.519 1.00 92.81 106 LEU A C 1
ATOM 825 O O . LEU A 1 106 ? 14.257 -3.896 -19.674 1.00 92.81 106 LEU A O 1
ATOM 829 N N . SER A 1 107 ? 13.432 -2.141 -18.553 1.00 93.38 107 SER A N 1
ATOM 830 C CA . SER A 1 107 ? 14.532 -2.117 -17.588 1.00 93.38 107 SER A CA 1
ATOM 831 C C . SER A 1 107 ? 14.585 -3.414 -16.765 1.00 93.38 107 SER A C 1
ATOM 833 O O . SER A 1 107 ? 13.564 -3.924 -16.301 1.00 93.38 107 SER A O 1
ATOM 835 N N . GLU A 1 108 ? 15.793 -3.946 -16.553 1.00 93.94 108 GLU A N 1
ATOM 836 C CA . GLU A 1 108 ? 16.009 -5.178 -15.775 1.00 93.94 108 GLU A CA 1
ATOM 837 C C . GLU A 1 108 ? 15.443 -5.062 -14.350 1.00 93.94 108 GLU A C 1
ATOM 839 O O . GLU A 1 108 ? 14.832 -6.002 -13.836 1.00 93.94 108 GLU A O 1
ATOM 844 N N . GLU A 1 109 ? 15.587 -3.880 -13.740 1.00 93.62 109 GLU A N 1
ATOM 845 C CA . GLU A 1 109 ? 15.020 -3.552 -12.430 1.00 93.62 109 GLU A CA 1
ATOM 846 C C . GLU A 1 109 ? 13.490 -3.685 -12.442 1.00 93.62 109 GLU A C 1
ATOM 848 O O . GLU A 1 109 ? 12.925 -4.384 -11.602 1.00 93.62 109 GLU A O 1
ATOM 853 N N . PHE A 1 110 ? 12.812 -3.095 -13.436 1.00 93.25 110 PHE A N 1
ATOM 854 C CA . PHE A 1 110 ? 11.359 -3.196 -13.572 1.00 93.25 110 PHE A CA 1
ATOM 855 C C . PHE A 1 110 ? 10.900 -4.638 -13.753 1.00 93.25 110 PHE A C 1
ATOM 857 O O . PHE A 1 110 ? 9.966 -5.060 -13.079 1.00 93.25 110 PHE A O 1
ATOM 864 N N . VAL A 1 111 ? 11.543 -5.396 -14.647 1.00 94.06 111 VAL A N 1
ATOM 865 C CA . VAL A 1 111 ? 11.166 -6.790 -14.926 1.00 94.06 111 VAL A CA 1
ATOM 866 C C . VAL A 1 111 ? 11.325 -7.644 -13.673 1.00 94.06 111 VAL A C 1
ATOM 868 O O . VAL A 1 111 ? 10.418 -8.400 -13.328 1.00 94.06 111 VAL A O 1
ATOM 871 N N . THR A 1 112 ? 12.435 -7.482 -12.954 1.00 94.44 112 THR A N 1
ATOM 872 C CA . THR A 1 112 ? 12.697 -8.214 -11.710 1.00 94.44 112 THR A CA 1
ATOM 873 C C . THR A 1 112 ? 11.633 -7.905 -10.659 1.00 94.44 112 THR A C 1
ATOM 875 O O . THR A 1 112 ? 11.027 -8.823 -10.108 1.00 94.44 112 THR A O 1
ATOM 878 N N . THR A 1 113 ? 11.340 -6.624 -10.418 1.00 93.38 113 THR A N 1
ATOM 879 C CA . THR A 1 113 ? 10.314 -6.219 -9.448 1.00 93.38 113 THR A CA 1
ATOM 880 C C . THR A 1 113 ? 8.900 -6.606 -9.889 1.00 93.38 113 THR A C 1
ATOM 882 O O . THR A 1 113 ? 8.066 -6.945 -9.054 1.00 93.38 113 THR A O 1
ATOM 885 N N . TYR A 1 114 ? 8.608 -6.592 -11.190 1.00 93.19 114 TYR A N 1
ATOM 886 C CA . TYR A 1 114 ? 7.320 -7.019 -11.732 1.00 93.19 114 TYR A CA 1
ATOM 887 C C . TYR A 1 114 ? 7.072 -8.514 -11.501 1.00 93.19 114 TYR A C 1
ATOM 889 O O . TYR A 1 114 ? 5.980 -8.893 -11.081 1.00 93.19 114 TYR A O 1
ATOM 897 N N . LEU A 1 115 ? 8.080 -9.355 -11.742 1.00 94.38 115 LEU A N 1
ATOM 898 C CA . LEU A 1 115 ? 7.985 -10.797 -11.511 1.00 94.38 115 LEU A CA 1
ATOM 899 C C . LEU A 1 115 ? 7.853 -11.126 -10.018 1.00 94.38 115 LEU A C 1
ATOM 901 O O . LEU A 1 115 ? 7.052 -11.989 -9.660 1.00 94.38 115 LEU A O 1
ATOM 905 N N . ASP A 1 116 ? 8.573 -10.409 -9.152 1.00 94.75 116 ASP A N 1
ATOM 906 C CA . ASP A 1 116 ? 8.413 -10.507 -7.695 1.00 94.75 116 ASP A CA 1
ATOM 907 C C . ASP A 1 116 ? 6.990 -10.124 -7.254 1.00 94.75 116 ASP A C 1
ATOM 909 O O . ASP A 1 116 ? 6.325 -10.885 -6.549 1.00 94.75 116 ASP A O 1
ATOM 913 N N . LEU A 1 117 ? 6.465 -8.999 -7.756 1.00 93.94 117 LEU A N 1
ATOM 914 C CA . LEU A 1 117 ? 5.088 -8.574 -7.501 1.00 93.94 117 LEU A CA 1
ATOM 915 C C . LEU A 1 117 ? 4.077 -9.623 -7.975 1.00 93.94 117 LEU A C 1
ATOM 917 O O . LEU A 1 117 ? 3.117 -9.907 -7.264 1.00 93.94 117 LEU A O 1
ATOM 921 N N . GLN A 1 118 ? 4.277 -10.204 -9.159 1.00 94.19 118 GLN A N 1
ATOM 922 C CA . GLN A 1 118 ? 3.406 -11.256 -9.675 1.00 94.19 118 GLN A CA 1
ATOM 923 C C . GLN A 1 118 ? 3.413 -12.483 -8.756 1.00 94.19 118 GLN A C 1
ATOM 925 O O . GLN A 1 118 ? 2.342 -13.001 -8.444 1.00 94.19 118 GLN A O 1
ATOM 930 N N . GLY A 1 119 ? 4.590 -12.921 -8.299 1.00 94.81 119 GLY A N 1
ATOM 931 C CA . GLY A 1 119 ? 4.724 -14.012 -7.332 1.00 94.81 119 GLY A CA 1
ATOM 932 C C . GLY A 1 119 ? 3.983 -13.711 -6.031 1.00 94.81 119 GLY A C 1
ATOM 933 O O . GLY A 1 119 ? 3.148 -14.502 -5.603 1.00 94.81 119 GLY A O 1
ATOM 934 N N . HIS A 1 120 ? 4.194 -12.518 -5.473 1.00 92.62 120 HIS A N 1
ATOM 935 C CA . HIS A 1 120 ? 3.505 -12.072 -4.266 1.00 92.62 120 HIS A CA 1
ATOM 936 C C . HIS A 1 120 ? 1.978 -12.076 -4.421 1.00 92.62 120 HIS A C 1
ATOM 938 O O . HIS A 1 120 ? 1.273 -12.539 -3.532 1.00 92.62 120 HIS A O 1
ATOM 944 N N . LEU A 1 121 ? 1.445 -11.595 -5.548 1.00 92.56 121 LEU A N 1
ATOM 945 C CA . LEU A 1 121 ? -0.003 -11.582 -5.790 1.00 92.56 121 LEU A CA 1
ATOM 946 C C . LEU A 1 121 ? -0.599 -12.991 -5.901 1.00 92.56 121 LEU A C 1
ATOM 948 O O . LEU A 1 121 ? -1.749 -13.183 -5.520 1.00 92.56 121 LEU A O 1
ATOM 952 N N . VAL A 1 122 ? 0.164 -13.965 -6.403 1.00 93.69 122 VAL A N 1
ATOM 953 C CA . VAL A 1 122 ? -0.258 -15.374 -6.439 1.00 93.69 122 VAL A CA 1
ATOM 954 C C . VAL A 1 122 ? -0.290 -15.981 -5.036 1.00 93.69 122 VAL A C 1
ATOM 956 O O . VAL A 1 122 ? -1.177 -16.772 -4.751 1.00 93.69 122 VAL A O 1
ATOM 959 N N . GLU A 1 123 ? 0.632 -15.603 -4.149 1.00 92.06 123 GLU A N 1
ATOM 960 C CA . GLU A 1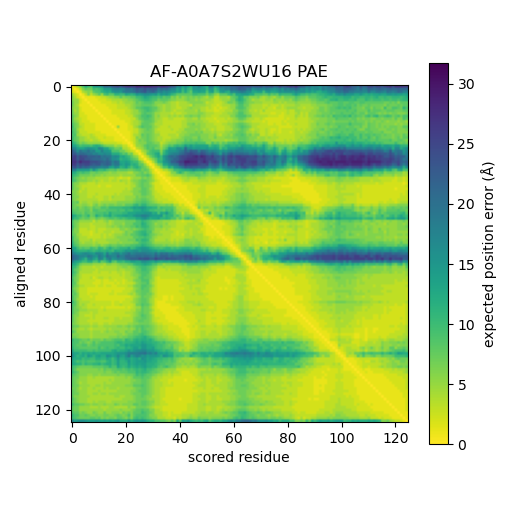 123 ? 0.642 -16.064 -2.749 1.00 92.06 123 GLU A CA 1
ATOM 961 C C . GLU A 1 123 ? -0.523 -15.508 -1.915 1.00 92.06 123 GLU A C 1
ATOM 963 O O . GLU A 1 123 ? -0.874 -16.091 -0.891 1.00 92.06 123 GLU A O 1
ATOM 968 N N . LEU A 1 124 ? -1.100 -14.380 -2.338 1.00 89.06 124 LEU A N 1
ATOM 969 C CA . LEU A 1 124 ? -2.256 -13.741 -1.704 1.00 89.06 124 LEU A CA 1
ATOM 970 C C . LEU A 1 124 ? -3.613 -14.267 -2.219 1.00 89.06 124 LEU A C 1
ATOM 972 O O . LEU A 1 124 ? -4.646 -13.827 -1.716 1.00 89.06 124 LEU A O 1
ATOM 976 N N . ALA A 1 125 ? -3.634 -15.125 -3.246 1.00 75.75 125 ALA A N 1
ATOM 977 C CA . ALA A 1 125 ? -4.851 -15.638 -3.891 1.00 75.75 125 ALA A CA 1
ATOM 978 C C . ALA A 1 125 ? -5.257 -17.023 -3.364 1.00 75.75 125 ALA A C 1
ATOM 980 O O . ALA A 1 125 ? -6.483 -17.253 -3.240 1.00 75.75 125 ALA A O 1
#

pLDDT: mean 84.22, std 10.52, range [46.16, 94.81]

Solvent-accessible surface area (backbone atoms only — not comparable to full-atom values): 7450 Å² total; per-residue (Å²): 127,82,82,59,64,67,62,55,51,51,51,43,40,52,48,11,53,52,45,51,55,56,56,69,73,46,86,82,69,73,98,59,53,79,44,61,74,45,77,48,74,39,76,58,29,90,72,51,75,72,54,51,49,68,64,68,50,78,72,88,77,63,100,69,86,53,66,66,59,52,53,49,39,51,16,36,52,35,43,64,50,28,26,71,40,80,48,74,44,52,34,40,57,37,85,55,73,70,88,84,52,58,78,87,76,38,33,68,68,24,50,53,42,50,52,50,50,53,52,53,56,60,77,75,108

InterPro domains:
  IPR027417 P-loop containing nucleoside triphosphate hydrolase [G3DSA:3.40.50.300] (4-124)

Secondary structure (DSSP, 8-state):
----HHHHHHHHHHHHHHHHHHHHT-TTS-SS-SEEEEEEEEET-S--HHHHHHHHSPPPPPSS--HHHHHHHHHHHHHHHHEEEEEEEEE---SS-TTSS-GGGS-HHHHHHHHHHHHHHHHT-

Radius of gyration: 17.55 Å; Cα contacts (8 Å, |Δi|>4): 135; chains: 1; bounding box: 41×36×52 Å